Protein AF-A0A432JID5-F1 (afdb_monomer_lite)

Radius of gyration: 16.38 Å; chains: 1; bounding box: 37×29×42 Å

Structure (mmCIF, N/CA/C/O backbone):
data_AF-A0A432JID5-F1
#
_entry.id   AF-A0A432JID5-F1
#
loop_
_atom_site.group_PDB
_atom_site.id
_atom_site.type_symbol
_atom_site.label_atom_id
_atom_site.label_alt_id
_atom_site.label_comp_id
_atom_site.label_asym_id
_atom_site.label_entity_id
_atom_site.label_seq_id
_atom_site.pdbx_PDB_ins_code
_atom_site.Cartn_x
_atom_site.Cartn_y
_atom_site.Cartn_z
_atom_site.occupancy
_atom_site.B_iso_or_equiv
_atom_site.auth_seq_id
_atom_site.auth_comp_id
_atom_site.auth_asym_id
_atom_site.auth_atom_id
_atom_site.pdbx_PDB_model_num
ATOM 1 N N . MET A 1 1 ? 6.853 8.009 -1.288 1.00 39.56 1 MET A N 1
ATOM 2 C CA . MET A 1 1 ? 5.522 7.356 -1.351 1.00 39.56 1 MET A CA 1
ATOM 3 C C . MET A 1 1 ? 5.705 5.870 -1.046 1.00 39.56 1 MET A C 1
ATOM 5 O O . MET A 1 1 ? 6.752 5.352 -1.431 1.00 39.56 1 MET A O 1
ATOM 9 N N . PRO A 1 2 ? 4.825 5.229 -0.253 1.00 49.12 2 PRO A N 1
ATOM 10 C CA . PRO A 1 2 ? 5.176 4.008 0.475 1.00 49.12 2 PRO A CA 1
ATOM 11 C C . PRO A 1 2 ? 5.338 2.802 -0.460 1.00 49.12 2 PRO A C 1
ATOM 13 O O . PRO A 1 2 ? 4.811 2.792 -1.569 1.00 49.12 2 PRO A O 1
ATOM 16 N N . ALA A 1 3 ? 6.129 1.821 -0.021 1.00 57.62 3 ALA A N 1
ATOM 17 C CA . ALA A 1 3 ? 6.184 0.487 -0.612 1.00 57.62 3 ALA A CA 1
ATOM 18 C C . ALA A 1 3 ? 4.776 -0.130 -0.683 1.00 57.62 3 ALA A C 1
ATOM 20 O O . ALA A 1 3 ? 3.899 0.268 0.086 1.00 57.62 3 ALA A O 1
ATOM 21 N N . GLN A 1 4 ? 4.560 -1.080 -1.596 1.00 69.75 4 GLN A N 1
ATOM 22 C CA . GLN A 1 4 ? 3.373 -1.932 -1.555 1.00 69.75 4 GLN A CA 1
ATOM 23 C C . GLN A 1 4 ? 3.272 -2.542 -0.147 1.00 69.75 4 GLN A C 1
ATOM 25 O O . GLN A 1 4 ? 4.254 -3.078 0.357 1.00 69.75 4 GLN A O 1
ATOM 30 N N . LEU A 1 5 ? 2.118 -2.386 0.50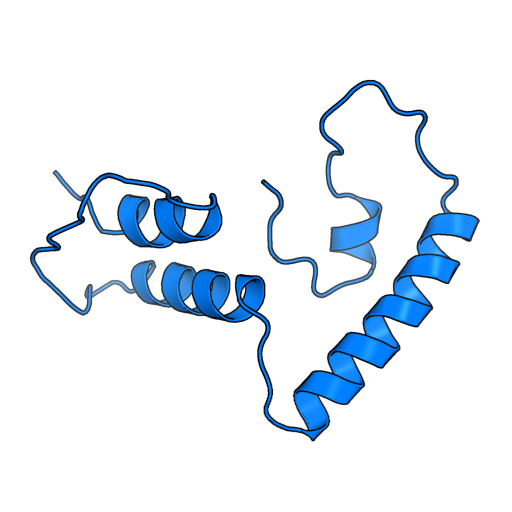3 1.00 82.75 5 LEU A N 1
ATOM 31 C CA . LEU A 1 5 ? 1.860 -2.921 1.841 1.00 82.75 5 LEU A CA 1
ATOM 32 C C . LEU A 1 5 ? 0.946 -4.128 1.673 1.00 82.75 5 LEU A C 1
ATOM 34 O O . LEU A 1 5 ? -0.267 -3.983 1.507 1.00 82.75 5 LEU A O 1
ATOM 38 N N . ASP A 1 6 ? 1.554 -5.301 1.628 1.00 84.19 6 ASP A N 1
ATOM 39 C CA . ASP A 1 6 ? 0.912 -6.593 1.388 1.00 84.19 6 ASP A CA 1
ATOM 40 C C . ASP A 1 6 ? 0.745 -7.427 2.664 1.00 84.19 6 ASP A C 1
ATOM 42 O O . ASP A 1 6 ? 0.041 -8.434 2.643 1.00 84.19 6 ASP A O 1
ATOM 46 N N . SER A 1 7 ? 1.329 -6.981 3.778 1.00 88.50 7 SER A N 1
ATOM 47 C CA . SER A 1 7 ? 1.199 -7.622 5.082 1.00 88.50 7 SER A CA 1
ATOM 48 C C . SER A 1 7 ? 0.871 -6.643 6.207 1.00 88.50 7 SER A C 1
ATOM 50 O O . SER A 1 7 ? 1.097 -5.426 6.120 1.00 88.50 7 SER A O 1
ATOM 52 N N . TRP A 1 8 ? 0.358 -7.209 7.301 1.00 91.12 8 TRP A N 1
ATOM 53 C CA . TRP A 1 8 ? 0.108 -6.484 8.538 1.00 91.12 8 TRP A CA 1
ATOM 54 C C . TRP A 1 8 ? 1.383 -5.813 9.053 1.00 91.12 8 TRP A C 1
ATOM 56 O O . TRP A 1 8 ? 1.350 -4.640 9.418 1.00 91.12 8 TRP A O 1
ATOM 66 N N . GLU A 1 9 ? 2.513 -6.517 9.029 1.00 90.56 9 GLU A N 1
ATOM 67 C CA . GLU A 1 9 ? 3.810 -6.027 9.496 1.00 90.56 9 GLU A CA 1
ATOM 68 C C . GLU A 1 9 ? 4.261 -4.828 8.660 1.00 90.56 9 GLU A C 1
ATOM 70 O O . GLU A 1 9 ? 4.595 -3.776 9.210 1.00 90.56 9 GLU A O 1
ATOM 75 N N . ALA A 1 10 ? 4.168 -4.938 7.329 1.00 87.75 10 ALA A N 1
ATOM 76 C CA . ALA A 1 10 ? 4.500 -3.844 6.425 1.00 87.75 10 ALA A CA 1
ATOM 77 C C . ALA A 1 10 ? 3.638 -2.607 6.726 1.00 87.75 10 ALA A C 1
ATOM 79 O O . ALA A 1 10 ? 4.153 -1.491 6.832 1.00 87.75 10 ALA A O 1
ATOM 80 N N . TYR A 1 11 ? 2.329 -2.786 6.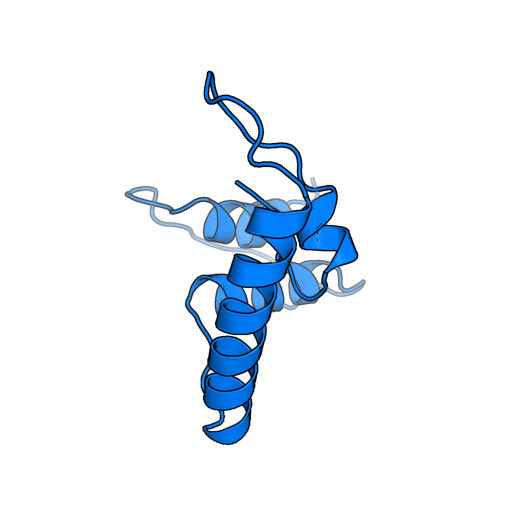928 1.00 89.06 11 TYR A N 1
ATOM 81 C CA . TYR A 1 11 ? 1.413 -1.691 7.256 1.00 89.06 11 TYR A CA 1
ATOM 82 C C . TYR A 1 11 ? 1.597 -1.118 8.670 1.00 89.06 11 TYR A C 1
ATOM 84 O O . TYR A 1 11 ? 1.469 0.097 8.880 1.00 89.06 11 TYR A O 1
ATOM 92 N N . ARG A 1 12 ? 1.915 -1.959 9.656 1.00 87.62 12 ARG A N 1
ATOM 93 C CA . ARG A 1 12 ? 2.175 -1.554 11.042 1.00 87.62 12 ARG A CA 1
ATOM 94 C C . ARG A 1 12 ? 3.438 -0.704 11.133 1.00 87.62 12 ARG A C 1
ATOM 96 O O . ARG A 1 12 ? 3.427 0.311 11.844 1.00 87.62 12 ARG A O 1
ATOM 103 N N . ASP A 1 13 ? 4.470 -1.080 10.387 1.00 85.50 13 ASP A N 1
ATOM 104 C CA . ASP A 1 13 ? 5.822 -0.546 10.544 1.00 85.50 13 ASP A CA 1
ATOM 105 C C . ASP A 1 13 ? 6.158 0.556 9.522 1.00 85.50 13 ASP A C 1
ATOM 107 O O . ASP A 1 13 ? 7.131 1.293 9.699 1.00 85.50 13 ASP A O 1
ATOM 111 N N . VAL A 1 14 ? 5.312 0.770 8.501 1.00 83.88 14 VAL A N 1
ATOM 112 C CA . VAL A 1 14 ? 5.520 1.835 7.507 1.00 83.88 14 VAL A CA 1
ATOM 113 C C . VAL A 1 14 ? 5.628 3.223 8.153 1.00 83.88 14 VAL A C 1
ATOM 115 O O . VAL A 1 14 ? 4.765 3.689 8.912 1.00 83.88 14 VAL A O 1
ATOM 118 N N . ARG A 1 15 ? 6.702 3.937 7.798 1.00 77.19 15 ARG A N 1
ATOM 119 C CA . ARG A 1 15 ? 6.953 5.310 8.246 1.00 77.19 15 ARG A CA 1
ATOM 120 C C . ARG A 1 15 ? 5.943 6.257 7.594 1.00 77.19 15 ARG A C 1
ATOM 122 O O . ARG A 1 15 ? 5.925 6.425 6.376 1.00 77.19 15 ARG A O 1
ATOM 129 N N . ARG A 1 16 ? 5.096 6.900 8.402 1.00 72.56 16 ARG A N 1
ATOM 130 C CA . ARG A 1 16 ? 4.146 7.914 7.916 1.00 72.56 16 ARG A CA 1
ATOM 131 C C . ARG A 1 16 ? 4.875 9.235 7.668 1.00 72.56 16 ARG A C 1
ATOM 133 O O . ARG A 1 16 ? 5.648 9.681 8.510 1.00 72.56 16 ARG A O 1
ATOM 140 N N . LEU A 1 17 ? 4.620 9.857 6.520 1.00 65.69 17 LEU A N 1
ATOM 141 C CA . LEU A 1 17 ? 5.126 11.189 6.184 1.00 65.69 17 LEU A CA 1
ATOM 142 C C . LEU A 1 17 ? 4.125 12.245 6.690 1.00 65.69 17 LEU A C 1
ATOM 144 O O . LEU A 1 17 ? 2.953 12.196 6.321 1.00 65.69 17 LEU A O 1
ATOM 148 N N . GLY A 1 18 ? 4.567 13.181 7.540 1.00 70.69 18 GLY A N 1
ATOM 149 C CA . GLY A 1 18 ? 3.787 14.355 7.975 1.00 70.69 18 GLY A CA 1
ATOM 150 C C . GLY A 1 18 ? 3.541 14.492 9.489 1.00 70.69 18 GLY A C 1
ATOM 151 O O . GLY A 1 18 ? 3.896 13.623 10.281 1.00 70.69 18 GLY A O 1
ATOM 152 N N . ARG A 1 19 ? 2.905 15.606 9.889 1.00 63.62 19 ARG A N 1
ATOM 153 C CA . ARG A 1 19 ? 2.562 15.974 11.283 1.00 63.62 19 ARG A CA 1
ATOM 154 C C . ARG A 1 19 ? 1.193 15.432 11.732 1.00 63.62 19 ARG A C 1
ATOM 156 O O . ARG A 1 19 ? 0.330 16.198 12.149 1.00 63.62 19 ARG A O 1
ATOM 163 N N . LYS A 1 20 ? 0.948 14.125 11.620 1.00 63.72 20 LYS A N 1
ATOM 164 C CA . LYS A 1 20 ? -0.274 13.502 12.167 1.00 63.72 20 LYS A CA 1
ATOM 165 C C . LYS A 1 20 ? 0.089 12.512 13.266 1.00 63.72 20 LYS A C 1
ATOM 167 O O . LYS A 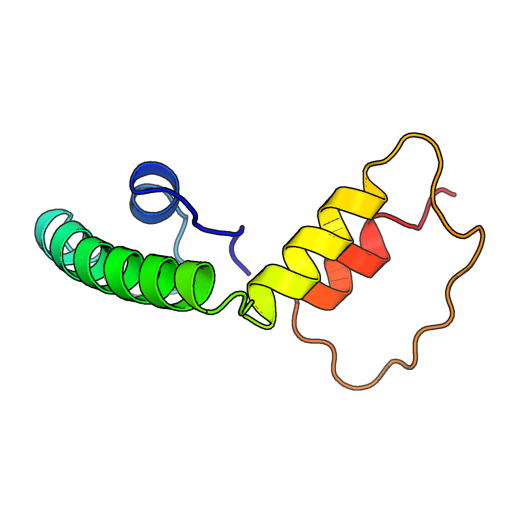1 20 ? 0.952 11.660 13.060 1.00 63.72 20 LYS A O 1
ATOM 172 N N . THR A 1 21 ? -0.580 12.625 14.413 1.00 71.12 21 THR A N 1
ATOM 173 C CA . THR A 1 21 ? -0.445 11.709 15.552 1.00 71.12 21 THR A CA 1
ATOM 174 C C . THR A 1 21 ? -0.584 10.262 15.083 1.00 71.12 21 THR A C 1
ATOM 176 O O . THR A 1 21 ? -1.430 9.935 14.243 1.00 71.12 21 THR A O 1
ATOM 179 N N . ARG A 1 22 ? 0.286 9.383 15.587 1.00 75.62 22 ARG A N 1
ATOM 180 C CA . ARG A 1 22 ? 0.284 7.965 15.223 1.00 75.62 22 ARG A CA 1
AT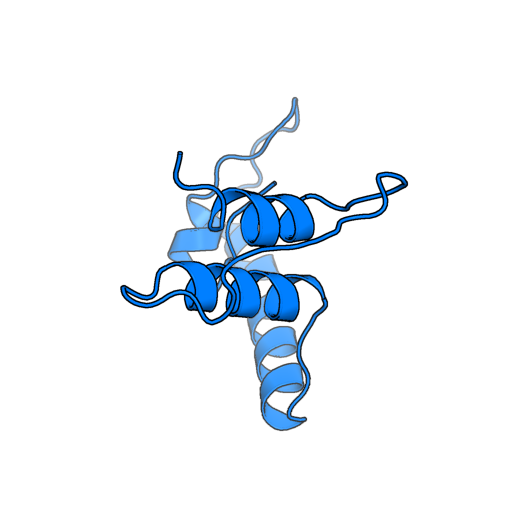OM 181 C C . ARG A 1 22 ? -1.060 7.354 15.644 1.00 75.62 22 ARG A C 1
ATOM 183 O O . ARG A 1 22 ? -1.404 7.414 16.816 1.00 75.62 22 ARG A O 1
ATOM 190 N N . LEU A 1 23 ? -1.800 6.748 14.705 1.00 83.25 23 LEU A N 1
ATOM 191 C CA . LEU A 1 23 ? -2.967 5.931 15.071 1.00 83.25 23 LEU A CA 1
ATOM 192 C C . LEU A 1 23 ? -2.514 4.784 15.994 1.00 83.25 23 LEU A C 1
ATOM 194 O O . LEU A 1 23 ? -1.513 4.140 15.634 1.00 83.25 23 LEU A O 1
ATOM 198 N N . PRO A 1 24 ? -3.231 4.513 17.104 1.00 89.56 24 PRO A N 1
ATOM 199 C CA . PRO A 1 24 ? -3.003 3.350 17.956 1.00 89.56 24 PRO A CA 1
ATOM 200 C C . PRO A 1 24 ? -3.012 2.044 17.163 1.00 89.56 24 PRO A C 1
ATOM 202 O O . PRO A 1 24 ? -3.717 1.919 16.159 1.00 89.56 24 PRO A O 1
ATOM 205 N N . GLU A 1 25 ? -2.251 1.055 17.624 1.00 89.88 25 GLU A N 1
ATOM 206 C CA . GLU A 1 25 ? -2.105 -0.228 16.930 1.00 89.88 25 GLU A CA 1
ATOM 207 C C . GLU A 1 25 ? -3.438 -0.965 16.765 1.00 89.88 25 GLU A C 1
ATOM 209 O O . GLU A 1 25 ? -3.735 -1.428 15.669 1.00 89.88 25 GLU A O 1
ATOM 214 N N . ALA A 1 26 ? -4.298 -0.952 17.786 1.00 91.56 26 ALA A N 1
ATOM 215 C CA . ALA A 1 26 ? -5.635 -1.541 17.704 1.00 91.56 26 ALA A CA 1
ATOM 216 C C . ALA A 1 26 ? -6.471 -0.948 16.551 1.00 91.56 26 ALA A C 1
ATOM 218 O O . ALA A 1 26 ? -7.080 -1.680 15.777 1.00 91.56 26 ALA A O 1
ATOM 219 N N . GLN A 1 27 ? -6.436 0.377 16.367 1.00 91.12 27 GLN A N 1
ATOM 220 C CA . GLN A 1 27 ? -7.146 1.034 15.262 1.00 91.12 27 GLN A CA 1
ATOM 221 C C . GLN A 1 27 ? -6.523 0.695 13.902 1.00 91.12 27 GLN A C 1
ATOM 223 O O . GLN A 1 27 ? -7.225 0.594 12.896 1.00 91.12 27 GLN A O 1
ATOM 228 N N . ARG A 1 28 ? -5.199 0.498 13.851 1.00 91.56 28 ARG A N 1
ATOM 229 C CA . ARG A 1 28 ? -4.524 0.029 12.636 1.00 91.56 28 ARG A CA 1
ATOM 230 C C . ARG A 1 28 ? -4.939 -1.392 12.288 1.00 91.56 28 ARG A C 1
ATOM 232 O O . ARG A 1 28 ? -5.184 -1.630 11.113 1.00 91.56 28 ARG A O 1
ATOM 239 N N . ALA A 1 29 ? -5.049 -2.285 13.267 1.00 94.00 29 ALA A N 1
ATOM 240 C CA . ALA A 1 29 ? -5.484 -3.661 13.047 1.00 94.00 29 ALA A CA 1
ATOM 241 C C . ALA A 1 29 ? -6.908 -3.701 12.474 1.00 94.00 29 ALA A C 1
ATOM 243 O O . ALA A 1 29 ? -7.158 -4.385 11.484 1.00 94.00 29 ALA A O 1
ATOM 244 N N . THR A 1 30 ? -7.820 -2.875 13.004 1.00 95.25 30 THR A N 1
ATOM 245 C CA . THR A 1 30 ? -9.166 -2.722 12.432 1.00 95.25 30 THR A CA 1
ATOM 246 C C . THR A 1 30 ? -9.112 -2.275 10.970 1.00 95.25 30 THR A C 1
ATOM 248 O O . THR A 1 30 ? -9.733 -2.906 10.117 1.00 95.25 30 THR A O 1
ATOM 251 N N . LEU A 1 31 ? -8.347 -1.225 10.650 1.00 93.31 31 LEU A N 1
ATOM 252 C CA . LEU A 1 31 ? -8.198 -0.753 9.267 1.00 93.31 31 LEU A CA 1
ATOM 253 C C . LEU A 1 31 ? -7.575 -1.816 8.355 1.00 93.31 31 LEU A C 1
ATOM 255 O O . LEU A 1 31 ? -8.028 -1.991 7.227 1.00 93.31 31 LEU A O 1
ATOM 259 N N . TRP A 1 32 ? -6.570 -2.539 8.849 1.00 94.69 32 TRP A N 1
ATOM 260 C CA . TRP A 1 32 ? -5.912 -3.601 8.097 1.00 94.69 32 TRP A CA 1
ATOM 261 C C . TRP A 1 32 ? -6.888 -4.716 7.726 1.00 94.69 32 TRP A C 1
ATOM 263 O O . TRP A 1 32 ? -6.962 -5.073 6.556 1.00 94.69 32 TRP A O 1
ATOM 273 N N . SER A 1 33 ? -7.742 -5.150 8.658 1.00 96.06 33 SER A N 1
ATOM 274 C CA . SER A 1 33 ? -8.761 -6.172 8.372 1.00 96.06 33 SER A CA 1
ATOM 275 C C . SER A 1 33 ? -9.734 -5.771 7.250 1.00 96.06 33 SER A C 1
ATOM 277 O O . SER A 1 33 ? -10.245 -6.619 6.517 1.00 96.06 33 SER A O 1
ATOM 279 N N . ILE A 1 34 ? -9.996 -4.469 7.086 1.00 95.62 34 ILE A N 1
ATOM 280 C CA . ILE A 1 34 ? -10.814 -3.946 5.985 1.00 95.62 34 ILE A CA 1
ATOM 281 C C . ILE A 1 34 ? -10.015 -4.002 4.681 1.00 95.62 34 ILE A C 1
ATOM 283 O O . ILE A 1 34 ? -10.537 -4.442 3.656 1.00 95.62 34 ILE A O 1
ATOM 287 N N . PHE A 1 35 ? -8.750 -3.579 4.711 1.00 92.50 35 PHE A N 1
ATOM 288 C CA . PHE A 1 35 ? -7.878 -3.623 3.540 1.00 92.50 35 PHE A CA 1
ATOM 289 C C . PHE A 1 35 ? -7.654 -5.049 3.043 1.00 92.50 35 PHE A C 1
ATOM 291 O O . PHE A 1 35 ? -7.743 -5.262 1.838 1.00 92.50 35 PHE A O 1
ATOM 298 N N . GLU A 1 36 ? -7.464 -6.023 3.932 1.00 93.94 36 GLU A N 1
ATOM 299 C CA . GLU A 1 36 ? -7.337 -7.438 3.566 1.00 93.94 36 GLU A CA 1
ATOM 300 C C . GLU A 1 36 ? -8.555 -7.933 2.788 1.00 93.94 36 GLU A C 1
ATOM 302 O O . GLU A 1 36 ? -8.404 -8.512 1.715 1.00 93.94 36 GLU A O 1
ATOM 307 N N . LYS A 1 37 ? -9.771 -7.624 3.255 1.00 95.44 37 LYS A N 1
ATOM 308 C CA . LYS A 1 37 ? -11.007 -7.991 2.543 1.00 95.44 37 LYS A CA 1
ATOM 309 C C . LYS A 1 37 ? -11.081 -7.371 1.149 1.00 95.44 37 LYS A C 1
ATOM 311 O O . LYS A 1 37 ? -11.506 -8.028 0.201 1.00 95.44 37 LYS A O 1
ATOM 316 N N . VAL A 1 38 ? -10.670 -6.110 1.007 1.00 93.44 38 VAL A N 1
ATOM 317 C CA . VAL A 1 38 ? -10.647 -5.428 -0.297 1.00 93.44 38 VAL A CA 1
ATOM 318 C C . VAL A 1 38 ? -9.598 -6.048 -1.219 1.00 93.44 38 VAL A C 1
ATOM 320 O O . VAL A 1 38 ? -9.892 -6.297 -2.387 1.00 93.44 38 VAL A O 1
ATOM 323 N N . GLN A 1 39 ? -8.394 -6.316 -0.708 1.00 90.69 39 GLN A N 1
ATOM 324 C CA . GLN A 1 39 ? -7.318 -6.951 -1.469 1.00 90.69 39 GLN A CA 1
ATOM 325 C C . GLN A 1 39 ? -7.726 -8.348 -1.943 1.00 90.69 39 GLN A C 1
ATOM 327 O O . GLN A 1 39 ? -7.548 -8.667 -3.117 1.00 90.69 39 GLN A O 1
ATOM 332 N N . GLU A 1 40 ? -8.329 -9.146 -1.067 1.00 93.19 40 GLU A N 1
ATOM 333 C CA . GLU A 1 40 ? -8.831 -10.477 -1.398 1.00 93.19 40 GLU A CA 1
ATOM 334 C C . GLU A 1 40 ? -9.932 -10.410 -2.464 1.00 93.19 40 GLU A C 1
ATOM 336 O O . GLU A 1 40 ? -9.864 -11.092 -3.486 1.00 93.19 40 GLU A O 1
ATOM 341 N N . GLY A 1 41 ? -10.888 -9.489 -2.311 1.00 95.88 41 GLY A N 1
ATOM 342 C CA . GLY A 1 41 ? -11.925 -9.274 -3.317 1.00 95.88 41 GLY A CA 1
ATOM 343 C C . GLY A 1 41 ? -11.375 -8.823 -4.677 1.00 95.88 41 GLY A C 1
ATOM 344 O O . GLY A 1 41 ? -11.973 -9.118 -5.709 1.00 95.88 41 GLY A O 1
ATOM 345 N N . LEU A 1 42 ? -10.260 -8.088 -4.728 1.00 93.69 42 LEU A N 1
ATOM 346 C CA . LEU A 1 42 ? -9.591 -7.754 -5.993 1.00 93.69 42 LEU A CA 1
ATOM 347 C C . LEU A 1 42 ? -8.923 -8.986 -6.617 1.00 93.69 42 LEU A C 1
ATOM 349 O O . LEU A 1 42 ? -9.127 -9.233 -7.806 1.00 93.69 42 LEU A O 1
ATOM 353 N N . LYS A 1 43 ? -8.206 -9.787 -5.816 1.00 91.12 43 LYS A N 1
ATOM 354 C CA . LYS A 1 43 ? -7.540 -11.022 -6.266 1.00 91.12 43 LYS A CA 1
ATOM 355 C C . LYS A 1 43 ? -8.526 -12.017 -6.868 1.00 91.12 43 LYS A C 1
ATOM 357 O O . LYS A 1 43 ? -8.298 -12.498 -7.973 1.00 91.12 43 LYS A O 1
ATOM 362 N N . GLN A 1 44 ? -9.652 -12.260 -6.198 1.00 96.31 44 GLN A N 1
ATOM 363 C CA . GLN A 1 44 ? -10.691 -13.183 -6.674 1.00 96.31 44 GLN A CA 1
ATOM 364 C C . GLN A 1 44 ? -11.291 -12.773 -8.026 1.00 96.31 44 GLN A C 1
ATOM 366 O O . GLN A 1 44 ? -11.744 -13.622 -8.786 1.00 96.31 44 GLN A O 1
ATOM 371 N N . ARG A 1 45 ? -11.274 -11.474 -8.344 1.00 96.94 45 ARG A N 1
ATOM 372 C CA . ARG A 1 45 ? -11.752 -10.928 -9.624 1.00 96.94 45 ARG A CA 1
ATOM 373 C C . ARG A 1 45 ? -10.650 -10.788 -10.677 1.00 96.94 45 ARG A C 1
ATOM 375 O O . ARG A 1 45 ? -10.928 -10.293 -11.763 1.00 96.94 45 ARG A O 1
ATOM 382 N N . GLY A 1 46 ? -9.408 -11.162 -10.361 1.00 94.12 46 GLY A N 1
ATOM 383 C CA . GLY A 1 46 ? -8.261 -10.965 -11.251 1.00 94.12 46 GLY A CA 1
ATOM 384 C C . GLY A 1 46 ? -7.928 -9.490 -11.507 1.00 94.12 46 GLY A C 1
ATOM 385 O O . GLY A 1 46 ? -7.381 -9.158 -12.555 1.00 94.12 46 GLY A O 1
ATOM 386 N N . LEU A 1 47 ? -8.279 -8.591 -10.581 1.00 93.69 47 LEU A N 1
ATOM 387 C CA . LEU A 1 47 ? -8.067 -7.150 -10.720 1.00 93.69 47 LEU A CA 1
ATOM 388 C C . LEU A 1 47 ? -6.830 -6.689 -9.946 1.00 93.69 47 LEU A C 1
ATOM 390 O O . LEU A 1 47 ? -6.545 -7.166 -8.847 1.00 93.69 47 LEU A O 1
ATOM 394 N N . ILE A 1 48 ? -6.145 -5.681 -10.485 1.00 87.38 48 ILE A N 1
ATOM 395 C CA . ILE A 1 48 ? -5.020 -5.005 -9.831 1.00 87.38 48 ILE A CA 1
ATOM 396 C C . ILE A 1 48 ? -5.309 -3.513 -9.675 1.00 87.38 48 ILE A C 1
ATOM 398 O O . ILE A 1 48 ? -6.013 -2.905 -10.480 1.00 87.38 48 ILE A O 1
ATOM 402 N N . THR A 1 49 ? -4.759 -2.902 -8.627 1.00 86.50 49 THR A N 1
ATOM 403 C CA . THR A 1 49 ? -4.792 -1.442 -8.477 1.00 86.50 49 THR A CA 1
ATOM 404 C C . THR A 1 49 ? -3.692 -0.805 -9.324 1.00 86.50 49 THR A C 1
ATOM 406 O O . THR A 1 49 ? -2.692 -1.450 -9.632 1.00 86.50 49 THR A O 1
ATOM 409 N N . HIS A 1 50 ? -3.813 0.487 -9.635 1.00 81.69 50 HIS A N 1
ATOM 410 C CA . HIS A 1 50 ? -2.731 1.244 -10.278 1.00 81.69 50 HIS A CA 1
ATOM 411 C C . HIS A 1 50 ? -1.408 1.140 -9.496 1.00 81.69 50 HIS A C 1
ATOM 413 O O . HIS A 1 50 ? -0.348 0.955 -10.085 1.00 81.69 50 HIS A O 1
ATOM 419 N N . ALA A 1 51 ? -1.463 1.198 -8.161 1.00 80.25 51 ALA A N 1
ATOM 420 C CA . ALA A 1 51 ? -0.283 1.004 -7.318 1.00 80.25 51 ALA A CA 1
ATOM 421 C C . ALA A 1 51 ? 0.299 -0.416 -7.449 1.00 80.25 51 ALA A C 1
ATOM 423 O O . ALA A 1 51 ? 1.519 -0.565 -7.522 1.00 80.25 51 ALA A O 1
ATOM 424 N N . GLY A 1 52 ? -0.560 -1.438 -7.531 1.00 81.69 52 GLY A N 1
ATOM 425 C CA . GLY A 1 52 ? -0.155 -2.820 -7.788 1.00 81.69 52 GLY A CA 1
ATOM 426 C C . GLY A 1 52 ? 0.532 -2.969 -9.144 1.00 81.69 52 GLY A C 1
ATOM 427 O O . GLY A 1 52 ? 1.643 -3.482 -9.191 1.00 81.69 52 GLY A O 1
ATOM 428 N N . LEU A 1 53 ? -0.059 -2.419 -10.212 1.00 83.50 53 LEU A N 1
ATOM 429 C CA . LEU A 1 53 ? 0.513 -2.415 -11.563 1.00 83.50 53 LEU A CA 1
ATOM 430 C C . LEU A 1 53 ? 1.936 -1.846 -11.576 1.00 83.50 53 LEU A C 1
ATOM 432 O O . LEU A 1 53 ? 2.866 -2.509 -12.027 1.00 83.50 53 LEU A O 1
ATOM 436 N N . PHE A 1 54 ? 2.126 -0.635 -11.049 1.00 76.25 54 PHE A N 1
ATOM 437 C CA . PHE A 1 54 ? 3.449 -0.010 -11.040 1.00 76.25 54 PHE A CA 1
ATOM 438 C C . PHE A 1 54 ? 4.442 -0.724 -10.119 1.00 76.25 54 PHE A C 1
ATOM 440 O O . PHE A 1 54 ? 5.633 -0.737 -10.417 1.00 76.25 54 PHE A O 1
ATOM 447 N N . SER A 1 55 ? 3.977 -1.346 -9.033 1.00 77.19 55 SER A N 1
ATOM 448 C CA . SER A 1 55 ? 4.846 -2.156 -8.173 1.00 77.19 55 SER A CA 1
ATOM 449 C C . SER A 1 55 ? 5.319 -3.423 -8.890 1.00 77.19 55 SER A C 1
ATOM 451 O O . SER A 1 55 ? 6.498 -3.758 -8.810 1.00 77.19 55 SER A O 1
ATOM 453 N N . THR A 1 56 ? 4.437 -4.082 -9.647 1.00 80.06 56 THR A N 1
ATOM 454 C CA . THR A 1 5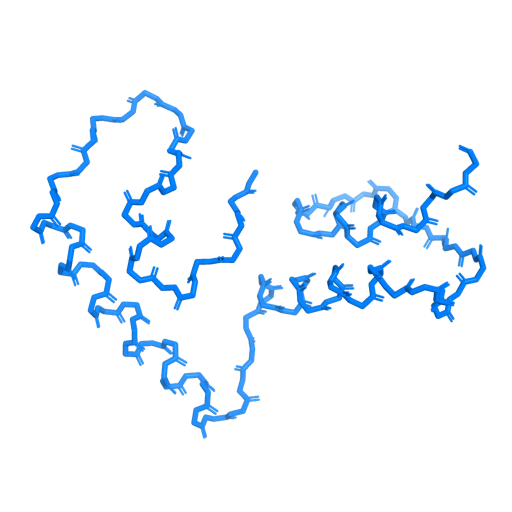6 ? 4.790 -5.217 -10.511 1.00 80.06 56 THR A CA 1
ATOM 455 C C . THR A 1 56 ? 5.763 -4.799 -11.610 1.00 80.06 56 THR A C 1
ATOM 457 O O . THR A 1 56 ? 6.754 -5.479 -11.848 1.00 80.06 56 THR A O 1
ATOM 460 N N . LEU A 1 57 ? 5.536 -3.655 -12.259 1.00 78.19 57 LEU A N 1
ATOM 461 C CA . LEU A 1 57 ? 6.463 -3.147 -13.274 1.00 78.19 57 LEU A CA 1
ATOM 462 C C . LEU A 1 57 ? 7.840 -2.815 -12.679 1.00 78.19 57 LEU A C 1
ATOM 464 O O . LEU A 1 57 ? 8.860 -3.118 -13.291 1.00 78.19 57 LEU A O 1
ATOM 468 N N . ALA A 1 58 ? 7.890 -2.252 -11.470 1.00 73.62 58 ALA A N 1
ATOM 469 C CA . ALA A 1 58 ? 9.147 -1.951 -10.789 1.00 73.62 58 ALA A CA 1
ATOM 470 C C . ALA A 1 58 ? 9.938 -3.207 -10.372 1.00 73.62 58 ALA A C 1
ATOM 472 O O . ALA A 1 58 ? 11.164 -3.144 -10.313 1.00 73.62 58 ALA A O 1
ATOM 473 N N . SER A 1 59 ? 9.286 -4.344 -10.091 1.00 73.19 59 SER A N 1
ATOM 474 C CA . SER A 1 59 ? 10.001 -5.597 -9.792 1.00 73.19 59 SER A CA 1
ATOM 475 C C . SER A 1 59 ? 10.600 -6.244 -11.044 1.00 73.19 59 SER A C 1
ATOM 477 O O . SER A 1 59 ? 11.669 -6.842 -10.969 1.00 73.19 59 SER A O 1
ATOM 479 N N . ILE A 1 60 ? 9.964 -6.080 -12.208 1.00 70.25 60 ILE A N 1
ATOM 480 C CA . ILE A 1 60 ? 10.486 -6.569 -13.496 1.00 70.25 60 ILE A CA 1
ATOM 481 C C . ILE A 1 60 ? 11.798 -5.867 -13.864 1.00 70.25 60 ILE A C 1
ATOM 483 O O . ILE A 1 60 ? 12.686 -6.499 -14.428 1.00 70.25 60 ILE A O 1
ATOM 487 N N . GLN A 1 61 ? 11.950 -4.597 -13.494 1.00 65.31 61 GLN A N 1
ATOM 488 C CA . GLN A 1 61 ? 13.181 -3.842 -13.729 1.00 65.31 61 GLN A CA 1
ATOM 489 C C . GLN A 1 61 ? 14.355 -4.276 -12.830 1.00 65.31 61 GLN A C 1
ATOM 491 O O . GLN A 1 61 ? 15.492 -3.926 -13.101 1.00 65.31 61 GLN A O 1
ATOM 496 N N . GLN A 1 62 ? 14.119 -5.074 -11.782 1.00 64.12 62 GLN A N 1
ATOM 497 C CA . GLN A 1 62 ? 15.193 -5.660 -10.960 1.00 64.12 62 GLN A CA 1
ATOM 498 C C . GLN A 1 62 ? 15.783 -6.941 -11.579 1.00 64.12 62 GLN A C 1
ATOM 500 O O . GLN A 1 62 ? 16.583 -7.629 -10.944 1.00 64.12 62 GLN A O 1
ATOM 505 N N . ARG A 1 63 ? 15.367 -7.313 -12.796 1.00 65.50 63 ARG A N 1
ATOM 506 C CA . ARG A 1 63 ? 15.921 -8.462 -13.519 1.00 65.50 63 ARG A CA 1
ATOM 507 C C . ARG A 1 63 ? 17.349 -8.168 -13.976 1.00 65.50 63 ARG A C 1
ATOM 509 O O . ARG A 1 63 ? 17.657 -7.068 -14.410 1.00 65.50 63 ARG A O 1
ATOM 516 N N . THR A 1 64 ? 18.195 -9.197 -13.958 1.00 60.25 64 THR A N 1
ATOM 517 C CA . THR A 1 64 ? 19.578 -9.157 -14.468 1.00 60.25 64 THR A CA 1
ATOM 518 C C . THR A 1 64 ? 19.674 -8.865 -15.964 1.00 60.25 64 THR A C 1
ATOM 520 O O . THR A 1 64 ? 20.733 -8.470 -16.438 1.00 60.25 64 THR A O 1
ATOM 523 N N . THR A 1 65 ? 18.587 -9.057 -16.709 1.00 67.00 65 THR A N 1
ATOM 524 C CA . THR A 1 65 ? 18.480 -8.671 -18.117 1.00 67.00 65 THR A CA 1
ATOM 525 C C . THR A 1 65 ? 17.274 -7.745 -18.247 1.00 67.00 65 THR A C 1
ATOM 527 O O . THR A 1 65 ? 16.137 -8.229 -18.142 1.00 67.00 65 THR A O 1
ATOM 530 N N . PRO A 1 66 ? 17.483 -6.426 -18.393 1.00 64.56 66 PRO A N 1
ATOM 531 C CA . PRO A 1 66 ? 16.375 -5.501 -18.547 1.00 64.56 66 PRO A CA 1
ATOM 532 C C . PRO A 1 66 ? 15.632 -5.812 -19.857 1.00 64.56 66 PRO A C 1
ATOM 534 O O . PRO A 1 66 ? 16.254 -6.177 -20.853 1.00 64.56 66 PRO A O 1
ATOM 537 N N . PRO A 1 67 ? 14.293 -5.711 -19.879 1.00 68.44 67 PRO A N 1
ATOM 538 C CA . PRO A 1 67 ? 13.501 -6.025 -21.070 1.00 68.44 67 PRO A CA 1
ATOM 539 C C . PRO A 1 67 ? 13.649 -5.004 -22.212 1.00 68.44 67 PRO A C 1
ATOM 541 O O . PRO A 1 67 ? 13.132 -5.252 -23.300 1.00 68.44 67 PRO A O 1
ATOM 544 N N . TYR A 1 68 ? 14.314 -3.870 -21.971 1.00 71.50 68 TYR A N 1
ATOM 545 C CA . TYR A 1 68 ? 14.517 -2.786 -22.932 1.00 71.50 68 TYR A CA 1
ATOM 546 C C . TYR A 1 68 ? 15.891 -2.140 -22.700 1.00 71.50 68 TYR A C 1
ATOM 548 O O . TYR A 1 68 ? 16.299 -2.004 -21.548 1.00 71.50 68 TYR A O 1
ATOM 556 N N . ASP A 1 69 ? 16.549 -1.681 -23.767 1.00 65.56 69 ASP A N 1
ATOM 557 C CA . ASP A 1 69 ? 17.824 -0.946 -23.688 1.00 65.56 69 ASP A CA 1
ATOM 558 C C . ASP A 1 69 ? 17.631 0.567 -23.459 1.00 65.56 69 ASP A C 1
ATOM 560 O O . ASP A 1 69 ? 18.486 1.227 -22.878 1.00 65.56 69 ASP A O 1
ATOM 564 N N . PHE A 1 70 ? 16.492 1.128 -23.894 1.00 68.31 70 PHE A N 1
ATOM 565 C CA . PHE A 1 70 ? 16.171 2.558 -23.790 1.00 68.31 70 PHE A CA 1
ATOM 566 C C . PHE A 1 70 ? 14.677 2.783 -23.506 1.0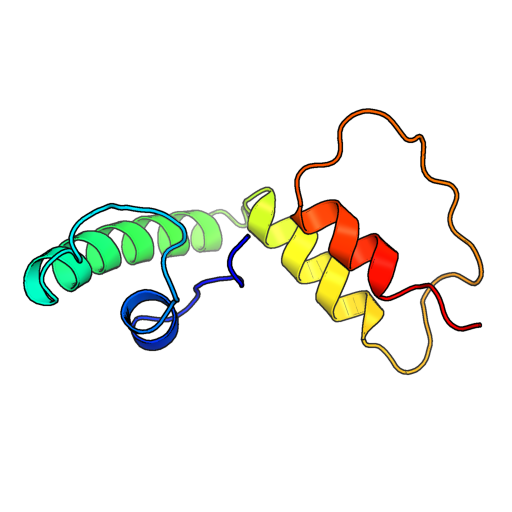0 68.31 70 PHE A C 1
ATOM 568 O O . PHE A 1 70 ? 13.828 1.998 -23.933 1.00 68.31 70 PHE A O 1
ATOM 575 N N . ALA A 1 71 ? 14.338 3.893 -22.840 1.00 69.56 71 ALA A N 1
ATOM 576 C CA . ALA A 1 71 ? 12.957 4.322 -22.597 1.00 69.56 71 ALA A CA 1
ATOM 577 C C . ALA A 1 71 ? 12.779 5.826 -22.873 1.00 69.56 71 ALA A C 1
ATOM 579 O O . ALA A 1 71 ? 13.600 6.638 -22.452 1.00 69.56 71 ALA A O 1
ATOM 580 N N . ILE A 1 72 ? 11.687 6.204 -23.549 1.00 69.44 72 ILE A N 1
ATOM 581 C CA . ILE A 1 72 ? 11.300 7.605 -23.798 1.00 69.44 72 ILE A CA 1
ATOM 582 C C . ILE A 1 72 ? 10.075 7.931 -22.942 1.00 69.44 72 ILE A C 1
ATOM 584 O O . ILE A 1 72 ? 9.106 7.174 -22.915 1.00 69.44 72 ILE A O 1
ATOM 588 N N . ILE A 1 73 ? 10.138 9.047 -22.217 1.00 66.12 73 ILE A N 1
ATOM 589 C CA . ILE A 1 73 ? 9.231 9.385 -21.117 1.00 66.12 73 ILE A CA 1
ATOM 590 C C . ILE A 1 73 ? 8.783 10.838 -21.307 1.00 66.12 73 ILE A C 1
ATOM 592 O O . ILE A 1 73 ? 9.620 11.738 -21.288 1.00 66.12 73 ILE A O 1
ATOM 596 N N . ASP A 1 74 ? 7.484 11.089 -21.484 1.00 66.25 74 ASP A N 1
ATOM 597 C CA . ASP A 1 74 ? 6.954 12.452 -21.649 1.00 66.25 74 ASP A CA 1
ATOM 598 C C . ASP A 1 74 ? 6.682 13.111 -20.284 1.00 66.25 74 ASP A C 1
ATOM 600 O O . ASP A 1 74 ? 5.857 12.641 -19.508 1.00 66.25 74 ASP A O 1
ATOM 604 N N . GLY A 1 75 ? 7.417 14.170 -19.950 1.00 62.53 75 GLY A N 1
ATOM 605 C CA . GLY A 1 75 ? 7.663 14.690 -18.595 1.00 62.53 75 GLY A CA 1
ATOM 606 C C . GLY A 1 75 ? 6.465 15.143 -17.743 1.00 62.53 75 GLY A C 1
ATOM 607 O O . GLY A 1 75 ? 6.661 15.501 -16.580 1.00 62.53 75 GLY A O 1
ATOM 608 N N . GLN A 1 76 ? 5.242 15.174 -18.267 1.00 61.28 76 GLN A N 1
ATOM 609 C CA . GLN A 1 76 ? 4.122 15.848 -17.606 1.00 61.28 76 GLN A CA 1
ATOM 610 C C . GLN A 1 76 ? 3.242 14.870 -16.803 1.00 61.28 76 GLN A C 1
ATOM 612 O O . GLN A 1 76 ? 2.384 14.185 -17.350 1.00 61.28 76 GLN A O 1
ATOM 617 N N . GLY A 1 77 ? 3.410 14.865 -15.472 1.00 63.09 77 GLY A N 1
ATOM 618 C CA . GLY A 1 77 ? 2.399 14.348 -14.534 1.00 63.09 77 GLY A CA 1
ATOM 619 C C . GLY A 1 77 ? 2.577 12.917 -14.009 1.00 63.09 77 GLY A C 1
ATOM 620 O O . GLY A 1 77 ? 1.607 12.165 -13.966 1.00 63.09 77 GLY A O 1
ATOM 621 N N . TYR A 1 78 ? 3.771 12.544 -13.539 1.00 55.81 78 TYR A N 1
ATOM 622 C CA . TYR A 1 78 ? 4.017 11.218 -12.954 1.00 55.81 78 TYR A CA 1
ATOM 623 C C . TYR A 1 78 ? 3.615 11.098 -11.466 1.00 55.81 78 TYR A C 1
ATOM 625 O O . TYR A 1 78 ? 4.298 11.664 -10.605 1.00 55.81 78 TYR A O 1
ATOM 633 N N . PRO A 1 79 ? 2.593 10.307 -11.075 1.00 55.38 79 PRO A N 1
ATOM 634 C CA . PRO A 1 79 ? 2.511 9.749 -9.728 1.00 55.38 79 PRO A CA 1
ATOM 635 C C . PRO A 1 79 ? 3.730 8.867 -9.403 1.00 55.38 79 PRO A C 1
ATOM 637 O O . PRO A 1 79 ? 4.184 8.052 -10.202 1.00 55.38 79 PRO A O 1
ATOM 640 N N . GLY A 1 80 ? 4.238 8.992 -8.172 1.00 58.72 80 GLY A N 1
ATOM 641 C CA . GLY A 1 80 ? 5.503 8.397 -7.711 1.00 58.72 80 GLY A CA 1
ATOM 642 C C . GLY A 1 80 ? 5.822 6.933 -8.090 1.00 58.72 80 GLY A C 1
ATOM 643 O O . GLY A 1 80 ? 6.999 6.657 -8.310 1.00 58.72 80 GLY A O 1
ATOM 644 N N . PRO A 1 81 ? 4.865 5.983 -8.190 1.00 52.19 81 PRO A N 1
ATOM 645 C CA . PRO A 1 81 ? 5.156 4.620 -8.647 1.00 52.19 81 PRO A CA 1
ATOM 646 C C . PRO A 1 81 ? 5.723 4.531 -10.075 1.00 52.19 81 PRO A C 1
ATOM 648 O O . PRO A 1 81 ? 6.545 3.654 -10.336 1.00 52.19 81 PRO A O 1
ATOM 651 N N . GLN A 1 82 ? 5.369 5.459 -10.971 1.00 56.53 82 GLN A N 1
ATOM 652 C CA . GLN A 1 82 ? 5.965 5.536 -12.309 1.00 56.53 82 GLN A CA 1
ATOM 653 C C . GLN A 1 82 ? 7.455 5.883 -12.236 1.00 56.53 82 GLN A C 1
ATOM 655 O O . GLN A 1 82 ? 8.248 5.284 -12.945 1.00 56.53 82 GLN A O 1
ATOM 660 N N . LEU A 1 83 ? 7.877 6.745 -11.306 1.00 55.78 83 LEU A N 1
ATOM 661 C CA . LEU A 1 83 ? 9.284 7.143 -11.180 1.00 55.78 83 LEU A CA 1
ATOM 662 C C . LEU A 1 83 ? 10.221 5.988 -10.780 1.00 55.78 83 LEU A C 1
ATOM 664 O O . LEU A 1 83 ? 11.393 6.034 -11.124 1.00 55.78 83 LEU A O 1
ATOM 668 N N . ARG A 1 84 ? 9.744 4.934 -10.095 1.00 53.69 84 ARG A N 1
ATOM 669 C CA . ARG A 1 84 ? 10.570 3.738 -9.801 1.00 53.69 84 ARG A CA 1
ATOM 670 C C . ARG A 1 84 ? 10.685 2.776 -10.977 1.00 53.69 84 ARG A C 1
ATOM 672 O O . ARG A 1 84 ? 11.743 2.185 -11.144 1.00 53.69 84 ARG A O 1
ATOM 679 N N . PHE A 1 85 ? 9.629 2.634 -11.781 1.00 54.91 85 PHE A N 1
ATOM 680 C CA . PHE A 1 85 ? 9.737 1.944 -13.070 1.00 54.91 85 PHE A CA 1
ATOM 681 C C . PHE A 1 85 ? 10.817 2.601 -13.943 1.00 54.91 85 PHE A C 1
ATOM 683 O O . PHE A 1 85 ? 11.556 1.901 -14.623 1.00 54.91 85 PHE A O 1
ATOM 690 N N . LEU A 1 86 ? 10.951 3.928 -13.852 1.00 55.50 86 LEU A N 1
ATOM 691 C CA . LEU A 1 86 ? 11.967 4.693 -14.573 1.00 55.50 86 LEU A CA 1
ATOM 692 C C . LEU A 1 86 ? 13.358 4.617 -13.919 1.00 55.50 86 LEU A C 1
ATOM 694 O O . LEU A 1 86 ? 14.345 4.414 -14.613 1.00 55.50 86 LEU A O 1
ATOM 698 N N . ALA A 1 87 ? 13.454 4.719 -12.590 1.00 55.12 87 ALA A N 1
ATOM 699 C CA . ALA A 1 87 ? 14.734 4.709 -11.869 1.00 55.12 87 ALA A CA 1
ATOM 700 C C . ALA A 1 87 ? 15.455 3.350 -11.875 1.00 55.12 87 ALA A C 1
ATOM 702 O O . ALA A 1 87 ? 16.650 3.297 -11.613 1.00 55.12 87 ALA A O 1
ATOM 703 N N . ALA A 1 88 ? 14.746 2.256 -12.150 1.00 51.12 88 ALA A N 1
ATOM 704 C CA . ALA A 1 88 ? 15.337 0.924 -12.243 1.00 51.12 88 ALA A CA 1
ATOM 705 C C . ALA A 1 88 ? 15.846 0.574 -13.661 1.00 51.12 88 ALA A C 1
ATOM 707 O O . ALA A 1 88 ? 16.359 -0.520 -13.854 1.00 51.12 88 ALA A O 1
ATOM 708 N N . GLY A 1 89 ? 15.718 1.489 -14.635 1.00 47.25 89 GLY A N 1
ATOM 709 C CA . GLY A 1 89 ? 16.173 1.310 -16.023 1.00 47.25 89 GLY A CA 1
ATOM 710 C C . GLY A 1 89 ? 17.316 2.236 -16.460 1.00 47.25 89 GLY A C 1
ATOM 711 O O . GLY A 1 89 ? 17.606 2.297 -17.648 1.00 47.25 89 GLY A O 1
ATOM 712 N N . GLY A 1 90 ? 17.938 2.983 -15.543 1.00 43.84 90 GLY A N 1
ATOM 713 C CA . GLY A 1 90 ? 19.086 3.842 -15.846 1.00 43.84 90 GLY A CA 1
ATOM 714 C C . GLY A 1 90 ? 20.356 3.267 -15.239 1.00 43.84 90 GLY A C 1
ATOM 715 O O . GLY A 1 90 ? 20.605 3.485 -14.057 1.00 43.84 90 GLY A O 1
ATOM 716 N N . ASN A 1 91 ? 21.130 2.526 -16.027 1.00 40.75 91 ASN A N 1
ATOM 717 C CA . ASN A 1 91 ? 22.502 2.178 -15.684 1.00 40.75 91 ASN A CA 1
ATOM 718 C C . ASN A 1 91 ? 23.426 2.833 -16.712 1.00 40.75 91 ASN A C 1
ATOM 720 O O . ASN A 1 91 ? 23.683 2.238 -17.753 1.00 40.75 91 ASN A O 1
ATOM 724 N N . ASP A 1 92 ? 23.861 4.048 -16.379 1.00 40.22 92 ASP A N 1
ATOM 725 C CA . ASP A 1 92 ? 25.179 4.603 -16.704 1.00 40.22 92 ASP A CA 1
ATOM 726 C C . ASP A 1 92 ? 25.820 5.049 -15.380 1.00 40.22 92 ASP A C 1
ATOM 728 O O . ASP A 1 92 ? 25.131 5.762 -14.606 1.00 40.22 92 ASP A O 1
#

pLDDT: mean 74.99, std 15.9, range [39.56, 96.94]

Foldseek 3Di:
DAAPCPDLCSQQPTDDPDDDDDDDSVVSVVVVVVVVVVVVVCVVVVHDDPLRVLNVLLVQLVDPDRPDLDDDDDPPDDDPSVVSNVVSNDDD

Organism: NCBI:txid376427

Secondary structure (DSSP, 8-state):
-PPP--SHHHHHHPPPPSS-PPPPHHHHHHHHHHHHHHHHHHHHTT---HHHHHHHHHHHTTSSS-S-S------S---HHHHHHHHTS---

Sequence (92 aa):
MPAQLDSWEAYRDVRRLGRKTRLPEAQRATLWSIFEKVQEGLKQRGLITHAGLFSTLASIQQRTTPPYDFAIIDGQGYPGPQLRFLAAGGND